Protein AF-A0A1X7SEV3-F1 (afdb_monomer_lite)

Structure (mmCIF, N/CA/C/O backbone):
data_AF-A0A1X7SEV3-F1
#
_entry.id   AF-A0A1X7SEV3-F1
#
loop_
_atom_site.group_PDB
_atom_site.id
_atom_site.type_symbol
_atom_site.label_atom_id
_atom_site.label_alt_id
_atom_site.label_comp_id
_atom_site.label_asym_id
_atom_site.label_entity_id
_atom_site.label_seq_id
_atom_site.pdbx_PDB_ins_code
_atom_site.Cartn_x
_atom_site.Cartn_y
_atom_site.Cartn_z
_atom_site.occupancy
_atom_site.B_iso_or_equiv
_atom_site.auth_seq_id
_atom_site.auth_comp_id
_atom_site.auth_asym_id
_atom_site.auth_atom_id
_atom_site.pdbx_PDB_model_num
ATOM 1 N N . MET A 1 1 ? 6.288 -15.504 -1.351 1.00 75.00 1 MET A N 1
ATOM 2 C CA . MET A 1 1 ? 5.829 -14.231 -1.950 1.00 75.00 1 MET A CA 1
ATOM 3 C C . MET A 1 1 ? 5.733 -14.416 -3.45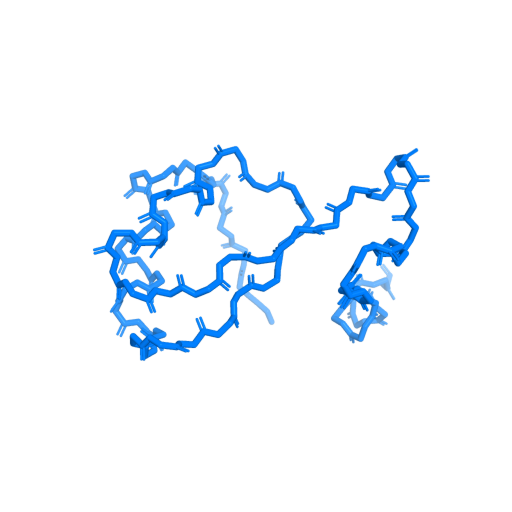6 1.00 75.00 1 MET A C 1
ATOM 5 O O . MET A 1 1 ? 6.351 -15.344 -3.959 1.00 75.00 1 MET A O 1
ATOM 9 N N . VAL A 1 2 ? 4.928 -13.612 -4.151 1.00 84.44 2 VAL A N 1
ATOM 10 C CA . VAL A 1 2 ? 4.774 -13.694 -5.612 1.00 84.44 2 VAL A CA 1
ATOM 11 C C . VAL A 1 2 ? 5.153 -12.345 -6.198 1.00 84.44 2 VAL A C 1
ATOM 13 O O . VAL A 1 2 ? 4.597 -11.326 -5.790 1.00 84.44 2 VAL A O 1
ATOM 16 N N . GLU A 1 3 ? 6.106 -12.336 -7.124 1.00 86.06 3 GLU A N 1
ATOM 17 C CA . GLU A 1 3 ? 6.503 -11.115 -7.816 1.00 86.06 3 GLU A CA 1
ATOM 18 C C . GLU A 1 3 ? 5.500 -10.761 -8.912 1.00 86.06 3 GLU A C 1
ATOM 20 O O . GLU A 1 3 ? 5.051 -11.617 -9.674 1.00 86.06 3 GLU A O 1
ATOM 25 N N . VAL A 1 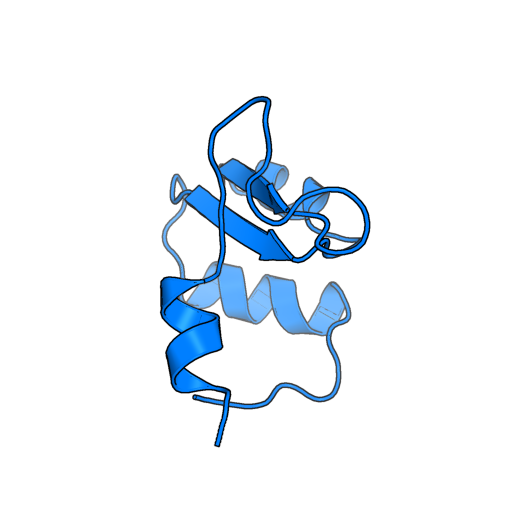4 ? 5.166 -9.474 -8.997 1.00 87.62 4 VAL A N 1
ATOM 26 C CA . VAL A 1 4 ? 4.356 -8.912 -10.080 1.00 87.62 4 VAL A CA 1
ATOM 27 C C . VAL A 1 4 ? 5.223 -7.878 -10.806 1.00 87.62 4 VAL A C 1
ATOM 29 O O . VAL A 1 4 ? 5.464 -6.805 -10.241 1.00 87.62 4 VAL A O 1
ATOM 32 N N . PRO A 1 5 ? 5.732 -8.190 -12.016 1.00 90.06 5 PRO A N 1
ATOM 33 C CA . PRO A 1 5 ? 6.630 -7.299 -12.753 1.00 90.06 5 PRO A CA 1
ATOM 34 C C . PRO A 1 5 ? 5.966 -5.977 -13.149 1.00 90.06 5 PRO A C 1
ATOM 36 O O . PRO A 1 5 ? 6.573 -4.917 -13.016 1.00 90.06 5 PRO A O 1
ATOM 39 N N . ASP A 1 6 ? 4.704 -6.025 -13.588 1.00 92.25 6 ASP A N 1
ATOM 40 C CA . ASP A 1 6 ? 3.912 -4.830 -13.874 1.00 92.25 6 ASP A CA 1
ATOM 41 C C . ASP A 1 6 ? 3.070 -4.423 -12.660 1.00 92.25 6 ASP A C 1
ATOM 43 O O . ASP A 1 6 ? 2.074 -5.058 -12.315 1.00 92.25 6 ASP A O 1
ATOM 47 N N . ARG A 1 7 ? 3.461 -3.319 -12.023 1.00 88.56 7 ARG A N 1
ATOM 48 C CA . ARG A 1 7 ? 2.778 -2.756 -10.849 1.00 88.56 7 ARG A CA 1
ATOM 49 C C . ARG A 1 7 ? 1.803 -1.631 -11.206 1.00 88.56 7 ARG A C 1
ATOM 51 O O . ARG A 1 7 ? 1.427 -0.833 -10.341 1.00 88.56 7 ARG A O 1
ATOM 58 N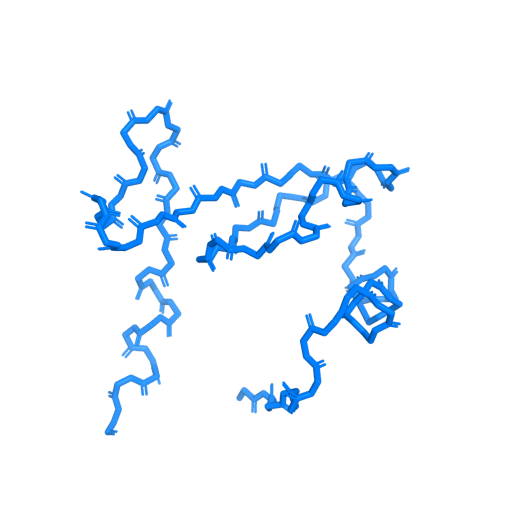 N . SER A 1 8 ? 1.407 -1.528 -12.474 1.00 91.44 8 SER A N 1
ATOM 59 C CA . SER A 1 8 ? 0.388 -0.580 -12.913 1.00 91.44 8 SER A CA 1
ATOM 60 C C . SER A 1 8 ? -0.950 -0.809 -12.195 1.00 91.44 8 SER A C 1
ATOM 62 O O . SER A 1 8 ? -1.269 -1.907 -11.731 1.00 91.44 8 SER A O 1
ATOM 64 N N . ALA A 1 9 ? -1.777 0.238 -12.134 1.00 90.94 9 ALA A N 1
ATOM 65 C CA . ALA A 1 9 ? -3.157 0.133 -11.655 1.00 90.94 9 ALA A CA 1
ATOM 66 C C . ALA A 1 9 ? -3.953 -0.943 -12.401 1.00 90.94 9 ALA A C 1
ATOM 68 O O . ALA A 1 9 ? -4.716 -1.682 -11.782 1.00 90.94 9 ALA A O 1
ATOM 69 N N . ALA A 1 10 ? -3.749 -1.034 -13.719 1.00 93.25 10 ALA A N 1
ATOM 70 C CA . ALA A 1 10 ? -4.447 -1.976 -14.585 1.00 93.25 10 ALA A CA 1
ATOM 71 C C . ALA A 1 10 ? -4.170 -3.434 -14.191 1.00 93.25 10 ALA A C 1
ATOM 73 O O . ALA A 1 10 ? -5.073 -4.263 -14.273 1.00 93.25 10 ALA A O 1
ATOM 74 N N . THR A 1 11 ? -2.962 -3.722 -13.705 1.00 93.06 11 THR A N 1
ATOM 75 C CA . THR A 1 11 ? -2.562 -5.068 -13.286 1.00 93.06 11 THR A CA 1
ATOM 76 C C . THR A 1 11 ? -2.896 -5.342 -11.821 1.00 93.06 11 THR A C 1
ATOM 78 O O . THR A 1 11 ? -3.472 -6.384 -11.504 1.00 93.06 11 THR A O 1
ATOM 81 N N . LEU A 1 12 ? -2.601 -4.414 -10.905 1.00 91.88 12 LEU A N 1
ATOM 82 C CA . LEU A 1 12 ? -2.764 -4.672 -9.470 1.00 91.88 12 LEU A CA 1
ATOM 83 C C . LEU A 1 12 ? -4.205 -4.533 -8.971 1.00 91.88 12 LEU A C 1
ATOM 85 O O . LEU A 1 12 ? -4.606 -5.312 -8.109 1.00 91.88 12 LEU A O 1
ATOM 89 N N . LEU A 1 13 ? -5.013 -3.601 -9.494 1.00 91.88 13 LEU A N 1
ATOM 90 C CA . LEU A 1 13 ? -6.383 -3.410 -8.993 1.00 91.88 13 LEU A CA 1
ATOM 91 C C . LEU A 1 13 ? -7.261 -4.660 -9.156 1.00 91.88 13 LEU A C 1
ATOM 93 O O . LEU A 1 13 ? -7.903 -5.041 -8.175 1.00 91.88 13 LEU A O 1
ATOM 97 N N . PRO A 1 14 ? -7.289 -5.352 -10.315 1.00 93.00 14 PRO A N 1
ATOM 98 C CA . PRO A 1 14 ? -8.067 -6.582 -10.446 1.00 93.00 14 PRO A CA 1
ATOM 99 C C . PRO A 1 14 ? -7.598 -7.681 -9.488 1.00 93.00 14 PRO A C 1
ATOM 101 O O . PRO A 1 14 ? -8.426 -8.397 -8.926 1.00 93.00 14 PRO A O 1
ATOM 104 N N . ILE A 1 15 ? -6.284 -7.800 -9.266 1.00 92.75 15 ILE A N 1
ATOM 105 C CA . ILE A 1 15 ? -5.713 -8.782 -8.336 1.00 92.75 15 ILE A CA 1
ATOM 106 C C . ILE A 1 15 ? -6.152 -8.460 -6.907 1.00 92.75 15 ILE A C 1
ATOM 108 O O . ILE A 1 15 ? -6.655 -9.345 -6.213 1.00 92.75 15 ILE A O 1
ATOM 112 N N . ILE A 1 16 ? -6.013 -7.201 -6.486 1.00 91.31 16 ILE A N 1
ATOM 113 C CA . ILE A 1 16 ? -6.400 -6.738 -5.153 1.00 91.31 16 ILE A CA 1
ATOM 114 C C . ILE A 1 16 ? -7.900 -6.951 -4.939 1.00 91.31 16 ILE A C 1
ATOM 116 O O . ILE A 1 16 ? -8.290 -7.571 -3.959 1.00 91.31 16 ILE A O 1
ATOM 120 N N . PHE A 1 17 ? -8.754 -6.531 -5.872 1.00 90.50 17 PHE A N 1
ATOM 121 C CA . PHE A 1 17 ? -10.207 -6.664 -5.719 1.00 90.50 17 PHE A CA 1
ATOM 122 C C . PHE A 1 17 ? -10.710 -8.107 -5.773 1.00 90.50 17 PHE A C 1
ATOM 124 O O . PHE A 1 17 ? -11.778 -8.394 -5.235 1.00 90.50 17 PHE A O 1
ATOM 131 N N . LYS A 1 18 ? -9.968 -9.013 -6.415 1.00 93.56 18 LYS A N 1
ATOM 132 C CA . LYS A 1 18 ? -10.302 -10.440 -6.443 1.00 93.56 18 LYS A CA 1
ATOM 133 C C . LYS A 1 18 ? -9.959 -11.146 -5.130 1.00 93.56 18 LYS A C 1
ATOM 135 O O . LYS A 1 18 ? -10.678 -12.063 -4.744 1.00 93.56 18 LYS A O 1
ATOM 140 N N . HIS A 1 19 ? -8.868 -10.755 -4.472 1.00 92.50 19 HIS A N 1
ATOM 141 C CA . HIS A 1 19 ? -8.312 -11.516 -3.344 1.00 92.50 19 HIS A CA 1
ATOM 142 C C . HIS A 1 19 ? -8.430 -10.810 -1.993 1.00 92.50 19 HIS A C 1
ATOM 144 O O . HIS A 1 19 ? -8.310 -11.459 -0.957 1.00 92.50 19 HIS A O 1
ATOM 150 N N . VAL A 1 20 ? -8.669 -9.500 -1.979 1.00 90.81 20 VAL A N 1
ATOM 151 C CA . VAL A 1 20 ? -8.773 -8.702 -0.759 1.00 90.81 20 VAL A CA 1
ATOM 152 C C . VAL A 1 20 ? -10.214 -8.246 -0.579 1.00 90.81 20 VAL A C 1
ATOM 154 O O . VAL A 1 20 ? -10.850 -7.715 -1.490 1.00 90.81 20 VAL A O 1
ATOM 157 N N . ARG A 1 21 ? -10.739 -8.459 0.626 1.00 91.81 21 ARG A N 1
ATOM 158 C CA . ARG A 1 21 ? -12.101 -8.074 0.990 1.00 91.81 21 ARG A CA 1
ATOM 159 C C . ARG A 1 21 ? -12.241 -6.543 1.005 1.00 91.81 21 ARG A C 1
ATOM 161 O O . ARG A 1 21 ? -11.357 -5.828 1.471 1.00 91.81 21 ARG A O 1
ATOM 168 N N . SER A 1 22 ? -13.378 -6.028 0.537 1.00 88.75 22 SER A N 1
ATOM 169 C CA . SER A 1 22 ? -13.743 -4.616 0.737 1.00 88.75 22 SER A CA 1
ATOM 170 C C . SER A 1 22 ? -13.770 -4.254 2.227 1.00 88.75 22 SER A C 1
ATOM 172 O O . SER A 1 22 ? -14.141 -5.081 3.061 1.00 88.75 22 SER A O 1
ATOM 174 N N . GLY A 1 23 ? -13.394 -3.020 2.565 1.00 88.12 23 GLY A N 1
ATOM 175 C CA . GLY A 1 23 ? -13.249 -2.569 3.954 1.00 88.12 23 GLY A CA 1
ATOM 176 C C . GLY A 1 23 ? -11.894 -2.894 4.586 1.00 88.12 23 GLY A C 1
ATOM 177 O O . GLY A 1 23 ? -11.613 -2.421 5.682 1.00 88.12 23 GLY A O 1
ATOM 178 N N . THR A 1 24 ? -11.039 -3.679 3.924 1.00 91.56 24 THR A N 1
ATOM 179 C CA . THR A 1 24 ? -9.698 -3.975 4.433 1.00 91.56 24 THR A CA 1
ATOM 180 C C . THR A 1 24 ? -8.766 -2.772 4.287 1.00 91.56 24 THR A C 1
ATOM 182 O O . THR A 1 24 ? -8.771 -2.071 3.269 1.00 91.56 24 THR A O 1
ATOM 185 N N . THR A 1 25 ? -7.943 -2.558 5.313 1.00 91.62 25 THR A N 1
ATOM 186 C CA . THR A 1 25 ? -6.830 -1.609 5.283 1.00 91.62 25 THR A CA 1
ATOM 187 C C . THR A 1 25 ? -5.672 -2.188 4.481 1.00 91.62 25 THR A C 1
ATOM 189 O O . THR A 1 25 ? -5.215 -3.295 4.762 1.00 91.62 25 THR A O 1
ATOM 192 N N . ILE A 1 26 ? -5.186 -1.435 3.498 1.00 89.44 26 ILE A N 1
ATOM 193 C CA . ILE A 1 26 ? -4.037 -1.813 2.672 1.00 89.44 26 ILE A CA 1
ATOM 194 C C . ILE A 1 26 ? -2.919 -0.815 2.954 1.00 89.44 26 ILE A C 1
ATOM 196 O O . ILE A 1 26 ? -3.105 0.378 2.733 1.00 89.44 26 ILE A O 1
ATOM 200 N N . ILE A 1 27 ? -1.775 -1.306 3.434 1.00 89.44 27 ILE A N 1
ATOM 201 C CA . ILE A 1 27 ? -0.569 -0.506 3.674 1.00 89.44 27 ILE A CA 1
ATOM 202 C C . ILE A 1 27 ? 0.410 -0.763 2.527 1.00 89.44 27 ILE A C 1
ATOM 204 O O . ILE A 1 27 ? 0.728 -1.916 2.244 1.00 89.44 27 ILE A O 1
ATOM 208 N N . SER A 1 28 ? 0.878 0.298 1.872 1.00 86.94 28 SER A N 1
ATOM 209 C CA . SER A 1 28 ? 1.867 0.226 0.791 1.00 86.94 28 SER A CA 1
ATOM 210 C C . SER A 1 28 ? 3.021 1.189 1.044 1.00 86.94 28 SER A C 1
ATOM 212 O O . SER A 1 28 ? 2.801 2.301 1.529 1.00 86.94 28 SER A O 1
ATOM 214 N N . ASP A 1 29 ? 4.223 0.794 0.627 1.00 83.44 29 ASP A N 1
ATOM 215 C CA . ASP A 1 29 ? 5.328 1.725 0.390 1.00 83.44 29 ASP A CA 1
ATOM 216 C C . ASP A 1 29 ? 5.040 2.503 -0.899 1.00 83.44 29 ASP A C 1
ATOM 218 O O . ASP A 1 29 ? 5.271 2.022 -2.004 1.00 83.44 29 ASP A O 1
ATOM 222 N N . GLU A 1 30 ? 4.345 3.620 -0.731 1.00 79.19 30 GLU A N 1
ATOM 223 C CA . GLU A 1 30 ? 3.979 4.607 -1.744 1.00 79.19 30 GLU A CA 1
ATOM 224 C C . GLU A 1 30 ? 3.682 4.077 -3.167 1.00 79.19 30 GLU A C 1
ATOM 226 O O . GLU A 1 30 ? 4.460 4.215 -4.112 1.00 79.19 30 GLU A O 1
ATOM 231 N N . TRP A 1 31 ? 2.477 3.530 -3.365 1.00 85.50 31 TRP A N 1
ATOM 232 C CA . TRP A 1 31 ? 1.992 3.153 -4.695 1.00 85.50 31 TRP A CA 1
ATOM 233 C C . TRP A 1 31 ? 1.145 4.266 -5.322 1.00 85.50 31 TRP A C 1
ATOM 235 O O . TRP A 1 31 ? 0.082 4.627 -4.817 1.00 85.50 31 TRP A O 1
ATOM 245 N N . ARG A 1 32 ? 1.573 4.778 -6.485 1.00 82.12 32 ARG A N 1
ATOM 246 C CA . ARG A 1 32 ? 0.948 5.916 -7.201 1.00 82.12 32 ARG A CA 1
ATOM 247 C C . ARG A 1 32 ? -0.571 5.820 -7.385 1.00 82.12 32 ARG A C 1
ATOM 249 O O . ARG A 1 32 ? -1.238 6.849 -7.428 1.00 82.12 32 ARG A O 1
ATOM 256 N N . SER A 1 33 ? -1.123 4.616 -7.513 1.00 82.69 33 SER A N 1
ATOM 257 C CA . SER A 1 33 ? -2.545 4.394 -7.813 1.00 82.69 33 SER A CA 1
ATOM 258 C C . SER A 1 33 ? -3.383 3.964 -6.605 1.00 82.69 33 SER A C 1
ATOM 260 O O . SER A 1 33 ? -4.541 3.582 -6.761 1.00 82.69 33 SER A O 1
ATOM 262 N N . GLN A 1 34 ? -2.837 4.081 -5.394 1.00 80.88 34 GLN A N 1
ATOM 263 C CA . GLN A 1 34 ? -3.503 3.731 -4.135 1.00 80.88 34 GLN A CA 1
ATOM 264 C C . GLN A 1 34 ? -4.832 4.458 -3.887 1.00 80.88 34 GLN A C 1
ATOM 266 O O . GLN A 1 34 ? -5.725 3.899 -3.255 1.00 80.88 34 GLN A O 1
ATOM 271 N N . SER A 1 35 ? -5.007 5.677 -4.409 1.00 84.12 35 SER A N 1
ATOM 272 C CA . SER A 1 35 ? -6.259 6.437 -4.281 1.00 84.12 35 SER A CA 1
ATOM 273 C C . SER A 1 35 ? -7.451 5.717 -4.919 1.00 84.12 35 SER A C 1
ATOM 275 O O . SER A 1 35 ? -8.585 5.876 -4.471 1.00 84.12 35 SER A O 1
ATOM 277 N N . LEU A 1 36 ? -7.202 4.859 -5.913 1.00 86.88 36 LEU A N 1
ATOM 278 C CA . LEU A 1 36 ? -8.233 4.066 -6.577 1.00 86.88 36 LEU A CA 1
ATOM 279 C C 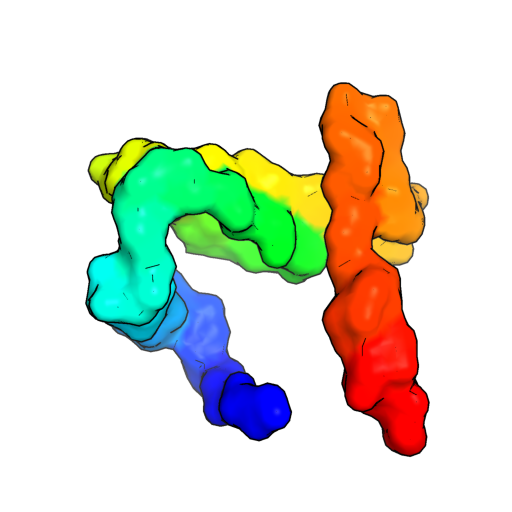. LEU A 1 36 ? -8.791 2.956 -5.673 1.00 86.88 36 LEU A C 1
ATOM 281 O O . LEU A 1 36 ? -9.904 2.492 -5.908 1.00 86.88 36 LEU A O 1
ATOM 285 N N . LEU A 1 37 ? -8.086 2.563 -4.607 1.00 86.50 37 LEU A N 1
ATOM 286 C CA . LEU A 1 37 ? -8.564 1.563 -3.643 1.00 86.50 37 LEU A CA 1
ATOM 287 C C . LEU A 1 37 ? -9.774 2.066 -2.843 1.00 86.50 37 LEU A C 1
ATOM 289 O O . LEU A 1 37 ? -10.693 1.294 -2.554 1.00 86.50 37 LEU A O 1
ATOM 293 N N . ALA A 1 38 ? -9.829 3.373 -2.567 1.00 84.56 38 ALA A N 1
ATOM 294 C CA . ALA A 1 38 ? -10.951 3.993 -1.867 1.00 84.56 38 ALA A CA 1
ATOM 295 C C . ALA A 1 38 ? -12.281 3.804 -2.620 1.00 84.56 38 ALA A C 1
ATOM 297 O O . ALA A 1 38 ? -13.324 3.628 -1.993 1.00 84.56 38 ALA A O 1
ATOM 298 N N . SER A 1 39 ? -12.246 3.728 -3.959 1.00 82.50 39 SER A N 1
ATOM 299 C CA . SER A 1 39 ? -13.440 3.477 -4.785 1.00 82.50 39 SER A CA 1
ATOM 300 C C . SER A 1 39 ? -14.114 2.126 -4.503 1.00 82.50 39 SER A C 1
ATOM 302 O O . SER A 1 39 ? -15.302 1.957 -4.769 1.00 82.50 39 SER A O 1
ATOM 304 N N . LYS A 1 40 ? -13.379 1.165 -3.925 1.00 80.25 40 LYS A N 1
ATOM 305 C CA . LYS A 1 40 ? -13.882 -0.163 -3.539 1.00 80.25 40 LYS A CA 1
ATOM 306 C C . LYS A 1 40 ? -14.138 -0.292 -2.032 1.00 80.25 40 LYS A C 1
ATOM 308 O O . LYS A 1 40 ? -14.341 -1.402 -1.530 1.00 80.25 40 LYS A O 1
ATOM 313 N N . GLY A 1 41 ? -14.110 0.830 -1.310 1.00 83.00 41 GLY A N 1
ATOM 314 C CA . GLY A 1 41 ? -14.272 0.883 0.141 1.00 83.00 41 GLY A CA 1
ATOM 315 C C . GLY A 1 41 ? -13.074 0.327 0.911 1.00 83.00 41 GLY A C 1
ATOM 316 O O . GLY A 1 41 ? -13.232 -0.071 2.058 1.00 83.00 41 GLY A O 1
ATOM 317 N N . MET A 1 42 ? -11.898 0.226 0.288 1.00 88.06 42 MET A N 1
ATOM 318 C CA . MET A 1 42 ? -10.658 -0.125 0.987 1.00 88.06 42 MET A CA 1
ATOM 319 C C . MET A 1 42 ? -10.047 1.126 1.616 1.00 88.06 42 MET A C 1
ATOM 321 O O . MET A 1 42 ? -10.212 2.224 1.086 1.00 88.06 42 MET A O 1
ATOM 325 N N . VAL A 1 43 ? -9.332 0.955 2.729 1.00 87.19 43 VAL A N 1
ATOM 326 C CA . VAL A 1 43 ? -8.682 2.060 3.449 1.00 87.19 43 VAL A CA 1
ATOM 327 C C . VAL A 1 43 ? -7.195 2.073 3.081 1.00 87.19 43 VAL A C 1
ATOM 329 O O . VAL A 1 43 ? -6.438 1.263 3.624 1.00 87.19 43 VAL A O 1
ATOM 332 N N . PRO A 1 44 ? -6.753 2.921 2.133 1.00 84.06 44 PRO A N 1
ATOM 333 C CA . PRO A 1 44 ? -5.345 3.000 1.777 1.00 84.06 44 PRO A CA 1
ATOM 334 C C . PRO A 1 44 ? -4.559 3.725 2.874 1.00 84.06 44 PRO A C 1
ATOM 336 O O . PRO A 1 44 ? -4.909 4.834 3.276 1.00 84.06 44 PRO A O 1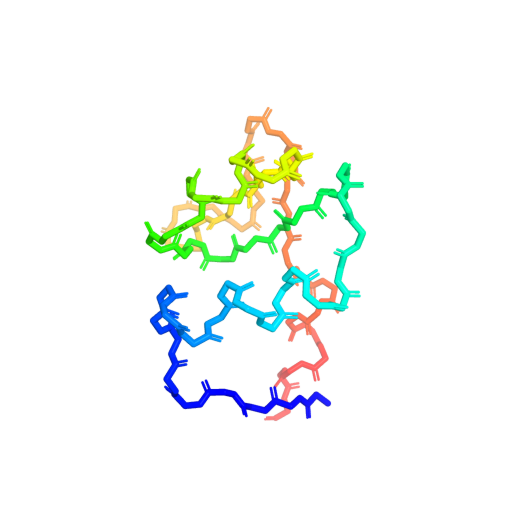
ATOM 339 N N . LEU A 1 45 ? -3.468 3.111 3.319 1.00 87.50 45 LEU A N 1
ATOM 340 C CA . LEU A 1 45 ? -2.433 3.726 4.141 1.00 87.50 45 LEU A CA 1
ATOM 341 C C . LEU A 1 45 ? -1.099 3.644 3.408 1.00 87.50 45 LEU A C 1
ATOM 343 O O . LEU A 1 45 ? -0.836 2.713 2.644 1.00 87.50 45 LEU A O 1
ATOM 347 N N . THR A 1 46 ? -0.252 4.635 3.652 1.00 86.19 46 THR A N 1
ATOM 348 C CA . THR A 1 46 ? 0.970 4.831 2.880 1.00 86.19 46 THR A CA 1
ATOM 349 C C . THR A 1 46 ? 2.137 5.030 3.822 1.00 86.19 46 THR A C 1
ATOM 351 O O . THR A 1 46 ? 2.013 5.691 4.855 1.00 86.19 46 THR A O 1
ATOM 354 N N . VAL A 1 47 ? 3.279 4.488 3.440 1.00 86.19 47 VAL A N 1
ATOM 355 C CA . VAL A 1 47 ? 4.579 4.796 4.028 1.00 86.19 47 VAL A CA 1
ATOM 356 C C . VAL A 1 47 ? 5.449 5.312 2.896 1.00 86.19 47 VAL A C 1
ATOM 358 O O . VAL A 1 47 ? 5.250 4.920 1.751 1.00 86.19 47 VAL A O 1
ATOM 361 N N . ASN A 1 48 ? 6.337 6.247 3.206 1.00 85.06 48 ASN A N 1
ATOM 362 C CA . ASN A 1 48 ? 7.367 6.703 2.285 1.00 85.06 48 ASN A CA 1
ATOM 363 C C . ASN A 1 48 ? 8.696 6.513 3.010 1.00 85.06 48 ASN A C 1
ATOM 365 O O . ASN A 1 48 ? 9.056 7.343 3.849 1.00 85.06 48 ASN A O 1
ATOM 369 N N . HIS A 1 49 ? 9.417 5.437 2.691 1.00 81.31 49 HIS A N 1
ATOM 370 C CA . HIS A 1 49 ? 10.685 5.110 3.354 1.00 81.31 49 HIS A CA 1
ATOM 371 C C . HIS A 1 49 ? 11.808 6.117 3.090 1.00 81.31 49 HIS A C 1
ATOM 373 O O . HIS A 1 49 ? 12.784 6.140 3.834 1.00 81.31 49 HIS A O 1
ATOM 379 N N . SER A 1 50 ? 11.679 6.979 2.074 1.00 84.69 50 SER A N 1
ATOM 380 C CA . SER A 1 50 ? 12.635 8.075 1.860 1.00 84.69 50 SER A CA 1
ATOM 381 C C . SER A 1 50 ? 12.448 9.212 2.868 1.00 84.69 50 SER A C 1
ATOM 383 O O . SER A 1 50 ? 13.374 9.986 3.094 1.00 84.69 50 SER A O 1
ATOM 385 N N . LEU A 1 51 ? 11.258 9.328 3.466 1.00 86.06 51 LEU A N 1
ATOM 386 C CA . LEU A 1 51 ? 10.935 10.352 4.457 1.00 86.06 51 LEU A CA 1
ATOM 387 C C . LEU A 1 51 ? 10.928 9.786 5.877 1.00 86.06 51 LEU A C 1
ATOM 389 O O . LEU A 1 51 ? 11.537 10.367 6.768 1.00 86.06 51 LEU A O 1
ATOM 393 N N . ASN A 1 52 ? 10.209 8.683 6.101 1.00 85.00 52 ASN A N 1
ATOM 394 C CA . ASN A 1 52 ? 10.033 8.075 7.415 1.00 85.00 52 ASN A CA 1
ATOM 395 C C . ASN A 1 52 ? 9.829 6.556 7.298 1.00 85.00 52 ASN A C 1
ATOM 397 O O . ASN A 1 52 ? 9.023 6.097 6.493 1.00 85.00 52 ASN A O 1
ATOM 401 N N . PHE A 1 53 ? 10.475 5.780 8.174 1.00 83.94 53 PHE A N 1
ATOM 402 C CA . PHE A 1 53 ? 10.264 4.325 8.275 1.00 83.94 53 PHE A CA 1
ATOM 403 C C . PHE A 1 53 ? 8.904 3.935 8.870 1.00 83.94 53 PHE A C 1
ATOM 405 O O . PHE A 1 53 ? 8.379 2.856 8.611 1.00 83.94 53 PHE A O 1
ATOM 412 N N . VAL A 1 54 ? 8.330 4.824 9.676 1.00 87.50 54 VAL A N 1
ATOM 413 C CA . VAL A 1 54 ? 6.979 4.707 10.224 1.00 87.50 54 VAL A CA 1
ATOM 414 C C . VAL A 1 54 ? 6.261 5.996 9.869 1.00 87.50 54 VAL A C 1
ATOM 416 O O . VAL A 1 54 ? 6.783 7.079 10.131 1.00 87.50 54 VAL A O 1
ATOM 419 N N . ASN A 1 55 ? 5.075 5.912 9.271 1.00 87.06 55 ASN A N 1
ATOM 420 C CA . ASN A 1 55 ? 4.298 7.105 8.965 1.00 87.06 55 ASN A CA 1
ATOM 421 C C . ASN A 1 55 ? 3.900 7.811 10.281 1.00 87.06 55 ASN A C 1
ATOM 423 O O . ASN A 1 55 ? 3.166 7.229 11.082 1.00 87.06 55 ASN A O 1
ATOM 427 N N . PRO A 1 56 ? 4.333 9.063 10.520 1.00 86.62 56 PRO A N 1
ATOM 428 C CA . PRO A 1 56 ? 4.129 9.735 11.803 1.00 86.62 56 PRO A CA 1
ATOM 429 C C . PRO A 1 56 ? 2.668 10.128 12.072 1.00 86.62 56 PRO A C 1
ATOM 431 O O . PRO A 1 56 ? 2.314 10.395 13.216 1.00 86.62 56 PRO A O 1
ATOM 434 N N . LEU A 1 57 ? 1.810 10.172 11.045 1.00 87.75 57 LEU A N 1
ATOM 435 C CA . LEU A 1 57 ? 0.407 10.580 11.182 1.00 87.75 57 LEU A CA 1
ATOM 436 C C . LEU A 1 57 ? -0.506 9.434 11.625 1.00 87.75 57 LEU A C 1
ATOM 438 O O . LEU A 1 57 ? -1.527 9.673 12.263 1.00 87.75 57 LEU A O 1
ATOM 442 N N . ASN A 1 58 ? -0.178 8.199 11.245 1.00 86.62 58 ASN A N 1
ATOM 443 C CA . ASN A 1 58 ? -1.060 7.043 11.433 1.00 86.62 58 ASN A CA 1
ATOM 444 C C . ASN A 1 58 ? -0.341 5.773 11.926 1.00 86.62 58 ASN A C 1
ATOM 446 O O . ASN A 1 58 ? -0.999 4.758 12.139 1.00 86.62 58 ASN A O 1
ATOM 450 N N . GLY A 1 59 ? 0.983 5.806 12.107 1.00 87.50 59 GLY A N 1
ATOM 451 C CA . GLY A 1 59 ? 1.784 4.677 12.589 1.00 87.50 59 GLY A CA 1
ATOM 452 C C . GLY A 1 59 ? 1.980 3.536 11.583 1.00 87.50 59 GLY A C 1
ATOM 453 O O . GLY A 1 59 ? 2.498 2.480 11.953 1.00 87.50 59 GLY A O 1
ATOM 454 N N . ALA A 1 60 ? 1.562 3.707 10.324 1.00 88.50 60 ALA A N 1
ATOM 455 C CA . ALA A 1 60 ? 1.710 2.678 9.301 1.00 88.50 60 ALA A CA 1
ATOM 456 C C . ALA A 1 60 ? 3.194 2.369 9.033 1.00 88.50 60 ALA A C 1
ATOM 458 O O . ALA A 1 60 ? 4.022 3.276 8.969 1.00 88.50 60 ALA A O 1
ATOM 459 N N . HIS A 1 61 ? 3.514 1.086 8.871 1.00 89.75 61 HIS A N 1
ATOM 460 C CA . HIS A 1 61 ? 4.849 0.571 8.555 1.00 89.75 61 HIS A CA 1
ATOM 461 C C . HIS A 1 61 ? 4.719 -0.778 7.828 1.00 89.75 61 HIS A C 1
ATOM 463 O O . HIS A 1 61 ? 3.735 -1.497 8.019 1.00 89.75 61 HIS A O 1
ATOM 469 N N . THR A 1 62 ? 5.702 -1.132 7.001 1.00 86.06 62 THR A N 1
ATOM 470 C CA . THR A 1 62 ? 5.755 -2.393 6.224 1.00 86.06 62 THR A CA 1
ATOM 471 C C . THR A 1 62 ? 6.849 -3.350 6.712 1.00 86.06 62 THR A C 1
ATOM 473 O O . THR A 1 62 ? 7.031 -4.434 6.151 1.00 86.06 62 THR A O 1
ATOM 476 N N . GLN A 1 63 ? 7.520 -3.009 7.817 1.00 85.06 63 GLN A N 1
ATOM 477 C CA . GLN A 1 63 ? 8.724 -3.688 8.301 1.00 85.06 63 GLN A CA 1
ATOM 478 C C . GLN A 1 63 ? 8.550 -5.186 8.595 1.00 85.06 63 GLN A C 1
ATOM 480 O O . GLN A 1 63 ? 9.470 -5.967 8.358 1.00 85.06 63 GLN A O 1
ATOM 485 N N . SER A 1 64 ? 7.375 -5.623 9.060 1.00 83.38 64 SER A N 1
ATOM 486 C CA . SER A 1 64 ? 7.108 -7.052 9.290 1.00 83.38 64 SER A CA 1
ATOM 487 C C . SER A 1 64 ? 7.225 -7.888 8.009 1.00 83.38 64 SER A C 1
ATOM 489 O O . SER A 1 64 ? 7.638 -9.043 8.062 1.00 83.38 64 SER A O 1
ATOM 491 N N . ILE A 1 65 ? 6.887 -7.306 6.854 1.00 80.06 65 ILE A N 1
ATOM 492 C CA . ILE A 1 65 ? 6.999 -7.965 5.548 1.00 80.06 65 ILE A CA 1
ATOM 493 C C . ILE A 1 65 ? 8.409 -7.787 4.977 1.00 80.06 65 ILE A C 1
ATOM 495 O O . ILE A 1 65 ? 8.991 -8.748 4.480 1.00 80.06 65 ILE A O 1
ATOM 499 N N . GLU A 1 66 ? 8.995 -6.597 5.105 1.00 79.88 66 GLU A N 1
ATOM 500 C CA . GLU A 1 66 ? 10.344 -6.292 4.601 1.00 79.88 66 GLU A CA 1
ATOM 501 C C . GLU A 1 66 ? 11.443 -7.094 5.298 1.00 79.88 66 GLU A C 1
ATOM 503 O O . GLU A 1 66 ? 12.372 -7.561 4.643 1.00 79.88 66 GLU A O 1
ATOM 508 N N . SER A 1 67 ? 11.301 -7.358 6.600 1.00 78.06 67 SER A N 1
ATOM 509 C CA . SER A 1 67 ? 12.223 -8.232 7.334 1.00 78.06 67 SER A CA 1
ATOM 510 C C . SER A 1 67 ? 12.219 -9.676 6.820 1.00 78.06 67 SER A C 1
ATOM 512 O O . SER A 1 67 ? 13.142 -10.422 7.127 1.00 78.06 67 SER A O 1
ATOM 514 N N . THR A 1 68 ? 11.193 -10.081 6.064 1.00 73.62 68 THR A N 1
ATOM 515 C CA . THR A 1 68 ? 11.118 -11.403 5.420 1.00 73.62 68 THR A CA 1
ATOM 516 C C . THR A 1 68 ? 11.692 -11.379 3.992 1.00 73.62 68 THR A C 1
ATOM 518 O O . THR A 1 68 ? 11.931 -12.432 3.409 1.00 73.62 68 THR A O 1
ATOM 521 N N . LEU A 1 69 ? 11.889 -10.188 3.414 1.00 64.88 69 LEU A N 1
ATOM 522 C CA . LEU A 1 69 ? 12.399 -9.970 2.055 1.00 64.88 69 LEU A CA 1
ATOM 523 C C . LEU A 1 69 ? 13.911 -9.72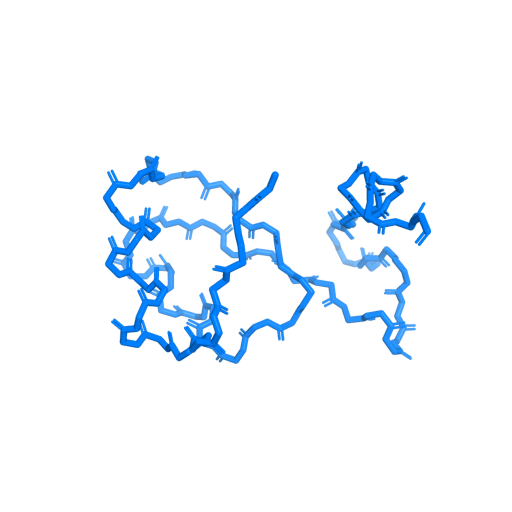5 2.003 1.00 64.88 69 LEU A C 1
ATOM 525 O O . LEU A 1 69 ? 14.514 -9.945 0.957 1.00 64.88 69 LEU A O 1
ATOM 529 N N . LEU A 1 70 ? 14.518 -9.277 3.105 1.00 54.97 70 LEU A N 1
ATOM 530 C CA . LEU A 1 70 ? 15.969 -9.151 3.236 1.00 54.97 70 LEU A CA 1
ATOM 531 C C . LEU A 1 70 ? 16.600 -10.542 3.426 1.00 54.97 70 LEU A C 1
ATOM 533 O O . LEU A 1 70 ? 16.694 -11.037 4.550 1.00 54.97 70 LEU A O 1
ATOM 537 N N . VAL A 1 71 ? 17.024 -11.155 2.318 1.00 46.97 71 VAL A N 1
ATOM 538 C CA . VAL A 1 71 ? 17.990 -12.267 2.261 1.00 46.97 71 VAL A CA 1
ATOM 539 C C . VAL A 1 71 ? 19.112 -11.885 1.310 1.00 46.97 71 VAL A C 1
ATOM 541 O O . VAL A 1 71 ? 18.786 -11.331 0.235 1.00 46.97 71 VAL A O 1
#

Organism: Amphimedon queenslandica (NCBI:txid400682)

Foldseek 3Di:
DDDDPDPDCVPVVVVCPVPPDACAEDEDADDPCQVVSVVSNYHYHYDPVVVDQADPVPRDHDVVVVVVVPD

Radius of gyration: 12.61 Å; chains: 1; bounding box: 32×25×27 Å

Sequence (71 aa):
MVEVPDRSAATLLPIIFKHVRSGTTIISDEWRSQSLLASKGMVPLTVNHSLNFVNPLNGAHTQSIESTLLV

Secondary structure (DSSP, 8-state):
----S--SHHHHHHHHHHHS-TT-EEEEE--TTGGGGGGGT-EEEEEBTTTBSS-TTT----HHHHHHH--

pLDDT: mean 85.35, std 7.74, range [46.97, 93.56]

InterPro domains:
  IPR024445 ISXO2-like transposase domain [PF12762] (4-67)
  IPR053164 IS1016-like transposase [PTHR47163] (1-68)